Protein AF-X0ZIB1-F1 (afdb_monomer_lite)

Structure (mmCIF, N/CA/C/O backbone):
data_AF-X0ZIB1-F1
#
_entry.id   AF-X0ZIB1-F1
#
loop_
_atom_site.group_PDB
_atom_site.id
_atom_site.type_symbol
_atom_site.label_atom_id
_atom_site.label_alt_id
_atom_site.label_comp_id
_atom_site.label_asym_id
_atom_site.label_entity_id
_atom_site.label_seq_id
_atom_site.pdbx_PDB_ins_code
_atom_site.Cartn_x
_atom_site.Cartn_y
_atom_site.Cartn_z
_atom_site.occupancy
_atom_site.B_iso_or_equiv
_atom_site.auth_seq_id
_atom_site.auth_comp_id
_atom_site.auth_asym_id
_atom_site.auth_atom_id
_atom_site.pdbx_PDB_model_num
ATOM 1 N N . MET A 1 1 ? -13.383 9.402 24.109 1.00 50.56 1 MET A N 1
ATOM 2 C CA . MET A 1 1 ? -13.297 9.799 22.687 1.00 50.56 1 MET A CA 1
ATOM 3 C C . MET A 1 1 ? -13.680 8.576 21.876 1.00 50.56 1 MET A C 1
ATOM 5 O O . MET A 1 1 ? -12.946 7.599 21.938 1.00 50.56 1 MET A O 1
ATOM 9 N N . ALA A 1 2 ? -14.864 8.562 21.264 1.00 56.47 2 ALA A N 1
ATOM 10 C CA . ALA A 1 2 ? -15.327 7.406 20.500 1.00 56.47 2 ALA A CA 1
ATOM 11 C C . ALA A 1 2 ? -14.409 7.210 19.287 1.00 56.47 2 ALA A C 1
ATOM 13 O O . ALA A 1 2 ? -14.175 8.154 18.534 1.00 56.47 2 ALA A O 1
ATOM 14 N N . MET A 1 3 ? -13.830 6.018 19.148 1.00 68.56 3 MET A N 1
ATOM 15 C CA . MET A 1 3 ? -13.115 5.650 17.932 1.00 68.56 3 MET A CA 1
ATOM 16 C C . MET A 1 3 ? -14.179 5.305 16.894 1.00 68.56 3 MET A C 1
ATOM 18 O O . MET A 1 3 ? -14.982 4.401 17.111 1.00 68.56 3 MET A O 1
ATOM 22 N N . GLU A 1 4 ? -14.252 6.083 15.819 1.00 81.38 4 GLU A N 1
ATOM 23 C CA . GLU A 1 4 ? -15.190 5.805 14.735 1.00 81.38 4 GLU A CA 1
ATOM 24 C C . GLU A 1 4 ? -14.782 4.495 14.060 1.00 81.38 4 GLU A C 1
ATOM 26 O O . GLU A 1 4 ? -13.635 4.327 13.633 1.00 81.38 4 GLU A O 1
ATOM 31 N N . GLN A 1 5 ? -15.716 3.550 13.995 1.00 87.81 5 GLN A N 1
ATOM 32 C CA . GLN A 1 5 ? -15.506 2.299 13.284 1.00 87.81 5 GLN A CA 1
ATOM 33 C C . GLN A 1 5 ? -15.828 2.502 11.810 1.00 87.81 5 GLN A C 1
ATOM 35 O O . GLN A 1 5 ? -16.913 2.957 11.452 1.00 87.81 5 GLN A O 1
ATOM 40 N N . ILE A 1 6 ? -14.878 2.141 10.957 1.00 91.75 6 ILE A N 1
ATOM 41 C CA . ILE A 1 6 ? -14.998 2.260 9.506 1.00 91.75 6 ILE A CA 1
ATOM 42 C C . ILE A 1 6 ? -14.756 0.907 8.840 1.00 91.75 6 ILE A C 1
ATOM 44 O O . ILE A 1 6 ? -14.067 0.042 9.383 1.00 91.75 6 ILE A O 1
ATOM 48 N N . LEU A 1 7 ? -15.321 0.723 7.647 1.00 94.75 7 LEU A N 1
ATOM 49 C CA . LEU A 1 7 ? -15.150 -0.494 6.856 1.00 94.75 7 LEU A CA 1
ATOM 50 C C . LEU A 1 7 ? -13.793 -0.500 6.147 1.00 94.75 7 LEU A C 1
ATOM 52 O O . LEU A 1 7 ? -13.393 0.465 5.495 1.0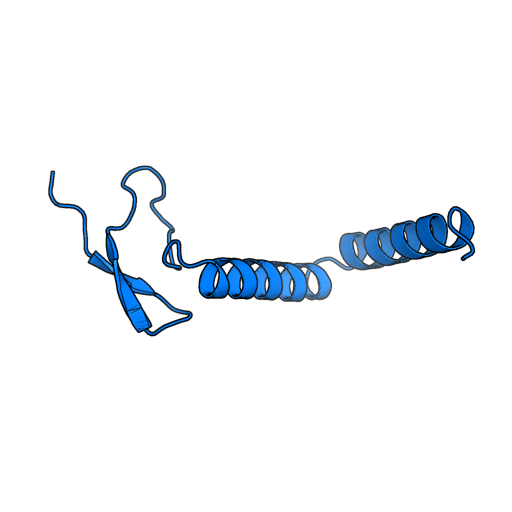0 94.75 7 LEU A O 1
ATOM 56 N N . CYS A 1 8 ? -13.084 -1.621 6.238 1.00 95.06 8 CYS A N 1
ATOM 57 C CA . CYS A 1 8 ? -11.872 -1.846 5.467 1.00 95.06 8 CYS A CA 1
ATOM 58 C C . CYS A 1 8 ? -12.213 -2.133 4.002 1.00 95.06 8 CYS A C 1
ATOM 60 O O . CYS A 1 8 ? -12.866 -3.129 3.706 1.00 95.06 8 CYS A O 1
ATOM 62 N N . VAL A 1 9 ? -11.661 -1.346 3.075 1.00 94.88 9 VAL A N 1
ATOM 63 C CA . VAL A 1 9 ? -11.857 -1.541 1.624 1.00 94.88 9 VAL A CA 1
ATOM 6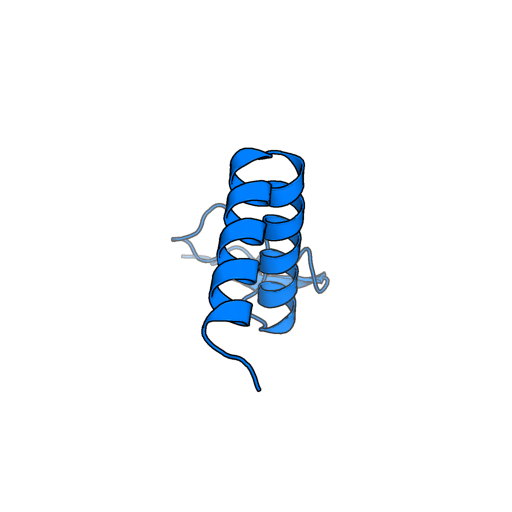4 C C . VAL A 1 9 ? -11.308 -2.892 1.131 1.00 94.88 9 VAL A C 1
ATOM 66 O O . VAL A 1 9 ? -11.738 -3.401 0.103 1.00 94.88 9 VAL A O 1
ATOM 69 N N . TYR A 1 10 ? -10.371 -3.494 1.869 1.00 94.88 10 TYR A N 1
ATOM 70 C CA . TYR A 1 10 ? -9.676 -4.718 1.455 1.00 94.88 10 TYR A CA 1
ATOM 71 C C . TYR A 1 10 ? -10.304 -6.010 1.966 1.00 94.88 10 TYR A C 1
ATOM 73 O O . TYR A 1 10 ? -10.293 -7.008 1.255 1.00 94.88 10 TYR A O 1
ATOM 81 N N . CYS A 1 11 ? -10.788 -6.026 3.208 1.00 94.31 11 CYS A N 1
ATOM 82 C CA . CYS A 1 11 ? -11.345 -7.236 3.820 1.00 94.31 11 CYS A CA 1
ATOM 83 C C . CYS A 1 11 ? -12.809 -7.105 4.233 1.00 94.31 11 CYS A C 1
ATOM 85 O O . CYS A 1 11 ? -13.383 -8.095 4.659 1.00 94.31 11 CYS A O 1
ATOM 87 N N . GLY A 1 12 ? -13.406 -5.914 4.139 1.00 93.38 12 GLY A N 1
ATOM 88 C CA . GLY A 1 12 ? -14.796 -5.675 4.531 1.00 93.38 12 GLY A CA 1
ATOM 89 C C . GLY A 1 12 ? -15.044 -5.625 6.040 1.00 93.38 12 GLY A C 1
ATOM 90 O O . GLY A 1 12 ? -16.160 -5.339 6.451 1.00 93.38 12 GLY A O 1
ATOM 91 N N . ASP A 1 13 ? -14.030 -5.857 6.876 1.00 93.88 13 ASP A N 1
ATOM 92 C CA . ASP A 1 13 ? -14.201 -5.806 8.330 1.00 93.88 13 ASP A CA 1
ATOM 93 C C . ASP A 1 13 ? -14.295 -4.367 8.845 1.00 93.88 13 ASP A C 1
ATOM 95 O O . ASP A 1 13 ? -13.577 -3.477 8.370 1.00 93.88 13 ASP A O 1
ATOM 99 N N . LEU A 1 14 ? -15.109 -4.168 9.883 1.00 93.06 14 LEU A N 1
ATOM 100 C CA . LEU A 1 14 ? -15.101 -2.949 10.686 1.00 93.06 14 LEU A CA 1
ATOM 101 C C . LEU A 1 14 ? -13.819 -2.876 11.523 1.00 93.06 14 LEU A C 1
ATOM 103 O O . LEU A 1 14 ? -13.366 -3.873 12.091 1.00 93.06 14 LEU A O 1
ATOM 107 N N . PHE A 1 15 ? -13.216 -1.692 11.593 1.00 92.06 15 PHE A N 1
ATOM 108 C CA . PHE A 1 15 ? -12.057 -1.438 12.441 1.00 92.06 15 PHE A CA 1
ATOM 109 C C . PHE A 1 15 ? -12.070 -0.020 13.005 1.00 92.06 15 PHE A C 1
ATOM 111 O O . PHE A 1 15 ? -12.588 0.902 12.376 1.00 92.06 15 PHE A O 1
ATOM 118 N N . ASP A 1 16 ? -11.430 0.156 14.160 1.00 90.44 16 ASP A N 1
ATOM 119 C CA . ASP A 1 16 ? -11.294 1.462 14.802 1.00 90.44 16 ASP A CA 1
ATOM 120 C C . ASP A 1 16 ? -10.343 2.367 14.009 1.00 90.44 16 ASP A C 1
ATOM 122 O O . ASP A 1 16 ? -9.134 2.100 13.896 1.00 90.44 16 ASP A O 1
ATOM 126 N N . ALA A 1 17 ? -10.881 3.456 13.459 1.00 87.12 17 ALA A N 1
ATOM 127 C CA . ALA A 1 17 ? -10.090 4.465 12.778 1.00 87.12 17 ALA A CA 1
ATOM 128 C C . ALA A 1 17 ? -9.160 5.167 13.776 1.00 87.12 17 ALA A C 1
ATOM 130 O O . ALA A 1 17 ? -9.565 5.614 14.850 1.00 87.12 17 ALA A O 1
ATOM 131 N N . SER A 1 18 ? -7.882 5.295 13.417 1.00 85.25 18 SER A N 1
ATOM 132 C CA . SER A 1 18 ? -6.930 6.055 14.228 1.00 85.25 18 SER A CA 1
ATOM 133 C C . SER A 1 18 ? -7.243 7.556 14.137 1.00 85.25 18 SER A C 1
ATOM 135 O O . SER A 1 18 ? -7.142 8.104 13.039 1.00 85.25 18 SER A O 1
ATOM 137 N N . PRO A 1 19 ? -7.463 8.277 15.257 1.00 82.94 19 PRO A N 1
ATOM 138 C CA . PRO A 1 19 ? -7.711 9.724 15.246 1.00 82.94 19 PRO A CA 1
ATOM 139 C C . PRO A 1 19 ? -6.567 10.528 14.611 1.00 82.94 19 PRO A C 1
ATOM 141 O O . PRO A 1 19 ? -6.765 11.617 14.080 1.00 82.94 19 PRO A O 1
ATOM 144 N N . ARG A 1 20 ? -5.346 9.972 14.640 1.00 86.38 20 ARG A N 1
ATOM 145 C CA . ARG A 1 20 ? -4.152 10.563 14.014 1.00 86.38 20 ARG A CA 1
ATOM 146 C C . ARG A 1 20 ? -4.111 10.385 12.494 1.00 86.38 20 ARG A C 1
ATOM 148 O O . ARG A 1 20 ? -3.373 11.093 11.822 1.00 86.38 20 ARG A O 1
ATOM 155 N N . HIS A 1 21 ? -4.870 9.439 11.944 1.00 83.88 21 HIS A N 1
ATOM 156 C CA . HIS A 1 21 ? -4.854 9.092 10.524 1.00 83.88 21 HIS A CA 1
ATOM 157 C C . HIS A 1 21 ? -6.255 9.250 9.932 1.00 83.88 21 HIS A C 1
ATOM 159 O O . HIS A 1 21 ? -6.944 8.267 9.675 1.00 83.88 21 HIS A O 1
ATOM 165 N N . LYS A 1 22 ? -6.650 10.503 9.681 1.00 82.06 22 LYS A N 1
ATOM 166 C CA . LYS A 1 22 ? -8.003 10.871 9.224 1.00 82.06 22 LYS A CA 1
ATOM 167 C C . LYS A 1 22 ? -8.440 10.194 7.915 1.00 82.06 22 LYS A C 1
ATOM 169 O O . LYS A 1 22 ? -9.624 9.998 7.704 1.00 82.06 22 LYS A O 1
ATOM 174 N N . ASN A 1 23 ? -7.489 9.789 7.069 1.00 85.69 23 ASN A N 1
ATOM 175 C CA . ASN A 1 23 ? -7.754 9.178 5.758 1.00 85.69 23 ASN A CA 1
ATOM 176 C C . ASN A 1 23 ? -7.457 7.668 5.748 1.00 85.69 23 ASN A C 1
ATOM 178 O O . ASN A 1 23 ? -6.934 7.123 4.770 1.00 85.69 23 ASN A O 1
ATOM 182 N N . GLN A 1 24 ? -7.680 6.982 6.870 1.00 88.94 24 GLN A N 1
ATOM 183 C CA . GLN A 1 24 ? -7.458 5.545 6.940 1.00 88.94 24 GLN A CA 1
ATOM 184 C C . GLN A 1 24 ? -8.585 4.803 6.209 1.00 88.94 24 GLN A C 1
ATOM 186 O O . GLN A 1 24 ? -9.740 4.950 6.555 1.00 88.94 24 GLN A O 1
ATOM 191 N N . ILE A 1 25 ? -8.237 3.989 5.210 1.00 91.75 25 ILE A N 1
ATOM 192 C CA . ILE A 1 25 ? -9.198 3.188 4.414 1.00 91.75 25 ILE A CA 1
ATOM 193 C C . ILE A 1 25 ? -9.002 1.672 4.584 1.00 91.75 25 ILE A C 1
ATOM 195 O O . ILE A 1 25 ? -9.725 0.855 4.019 1.00 91.75 25 ILE A O 1
ATOM 199 N N . ALA A 1 26 ? -7.962 1.285 5.326 1.00 94.12 26 ALA A N 1
ATOM 200 C CA . ALA A 1 26 ? -7.535 -0.096 5.494 1.00 94.12 26 ALA A CA 1
ATOM 201 C C . ALA A 1 26 ? -7.246 -0.394 6.963 1.00 94.12 26 ALA A C 1
ATOM 203 O O . ALA A 1 26 ? -6.522 0.364 7.627 1.00 94.12 26 ALA A O 1
ATOM 204 N N . CYS A 1 27 ? -7.739 -1.536 7.437 1.00 93.00 27 CYS A N 1
ATOM 205 C CA . CYS A 1 27 ? -7.433 -2.043 8.766 1.00 93.00 27 CYS A CA 1
ATOM 206 C C . CYS A 1 27 ? -5.952 -2.441 8.874 1.00 93.00 27 CYS A C 1
ATOM 208 O O . CYS A 1 27 ? -5.252 -2.622 7.875 1.00 93.00 27 CYS A O 1
ATOM 210 N N . LYS A 1 28 ? -5.446 -2.617 10.098 1.00 91.06 28 LYS A N 1
ATOM 211 C CA . LYS A 1 28 ? -4.028 -2.937 10.356 1.00 91.06 28 LYS A CA 1
ATOM 212 C C . LYS A 1 28 ? -3.627 -4.378 9.995 1.00 91.06 28 LYS A C 1
ATOM 214 O O . LYS A 1 28 ? -2.466 -4.735 10.178 1.00 91.06 28 LYS A O 1
ATOM 219 N N . LYS A 1 29 ? -4.546 -5.205 9.475 1.00 94.25 29 LYS A N 1
ATOM 220 C CA . LYS A 1 29 ? -4.244 -6.592 9.092 1.00 94.25 29 LYS A CA 1
ATOM 221 C C . LYS A 1 29 ? -3.140 -6.619 8.019 1.00 94.25 29 LYS A C 1
ATOM 223 O O . LYS A 1 29 ? -3.252 -5.879 7.034 1.00 94.25 29 LYS A O 1
ATOM 228 N N . PRO A 1 30 ? -2.115 -7.487 8.142 1.00 95.19 30 PRO A N 1
ATOM 229 C CA . PRO A 1 30 ? -0.990 -7.530 7.203 1.00 95.19 30 PRO A CA 1
ATOM 230 C C . PRO A 1 30 ? -1.417 -7.684 5.740 1.00 95.19 30 PRO A C 1
ATOM 232 O O . PRO A 1 30 ? -0.896 -6.994 4.867 1.00 95.19 30 PRO A O 1
ATOM 235 N N . GLN A 1 31 ? -2.424 -8.521 5.478 1.00 95.75 31 GLN A N 1
ATOM 236 C CA . GLN A 1 31 ? -2.980 -8.731 4.138 1.00 95.75 31 GLN A CA 1
ATOM 237 C C . GLN A 1 31 ? -3.558 -7.447 3.520 1.00 95.75 31 GLN A C 1
ATOM 239 O O . GLN A 1 31 ? -3.285 -7.138 2.362 1.00 95.75 31 GLN A O 1
ATOM 244 N N . CYS A 1 32 ? -4.277 -6.648 4.314 1.00 95.44 32 CYS A N 1
ATOM 245 C CA . CYS A 1 32 ? -4.896 -5.399 3.865 1.00 95.44 32 CYS A CA 1
ATOM 246 C C . CYS A 1 32 ? -3.840 -4.316 3.638 1.00 95.44 32 CYS A C 1
ATOM 248 O O . CYS A 1 32 ? -3.900 -3.574 2.663 1.00 95.44 32 CYS A O 1
ATOM 250 N N . GLN A 1 33 ? -2.819 -4.259 4.497 1.00 94.56 33 GLN A N 1
ATOM 251 C CA . GLN A 1 33 ? -1.696 -3.339 4.313 1.00 94.56 33 GLN A CA 1
ATOM 252 C C . GLN A 1 33 ? -0.845 -3.706 3.091 1.00 94.56 33 GLN A C 1
ATOM 254 O O . GLN A 1 33 ? -0.394 -2.814 2.371 1.00 94.56 33 GLN A O 1
ATOM 259 N N . LYS A 1 34 ? -0.654 -5.002 2.812 1.00 96.06 34 LYS A N 1
ATOM 260 C CA . LYS A 1 34 ? 0.025 -5.474 1.598 1.00 96.06 34 LYS A CA 1
ATOM 261 C C . LYS A 1 34 ? -0.761 -5.089 0.344 1.00 96.06 34 LYS A C 1
ATOM 263 O O . LYS A 1 34 ? -0.172 -4.532 -0.578 1.00 96.06 34 LYS A O 1
ATOM 268 N N . ALA A 1 35 ? -2.074 -5.320 0.336 1.00 95.44 35 ALA A N 1
ATOM 269 C CA . ALA A 1 35 ? -2.945 -4.932 -0.771 1.00 95.44 35 ALA A CA 1
ATOM 270 C C . ALA A 1 35 ? -2.934 -3.411 -1.001 1.00 95.44 35 ALA A C 1
ATOM 272 O O . ALA A 1 35 ? -2.712 -2.967 -2.125 1.00 95.44 35 ALA A O 1
ATOM 273 N N . LYS A 1 36 ? -3.014 -2.615 0.074 1.00 95.12 36 LYS A N 1
ATOM 274 C CA . LYS A 1 36 ? -2.899 -1.151 0.016 1.00 95.12 36 LYS A CA 1
ATOM 275 C C . LYS A 1 36 ? -1.595 -0.672 -0.611 1.00 95.12 36 LYS A C 1
ATOM 277 O O . LYS A 1 36 ? -1.606 0.210 -1.466 1.00 95.12 36 LYS A O 1
ATOM 282 N N . LYS A 1 37 ? -0.462 -1.239 -0.190 1.00 94.56 37 LYS A N 1
ATOM 283 C CA . LYS A 1 37 ? 0.848 -0.898 -0.767 1.00 94.56 37 LYS A CA 1
ATOM 284 C C . LYS A 1 37 ? 0.916 -1.265 -2.250 1.00 94.56 37 LYS A C 1
ATOM 286 O O . LYS A 1 37 ? 1.422 -0.471 -3.036 1.00 94.56 37 LYS A O 1
ATOM 291 N N . ALA A 1 38 ? 0.375 -2.423 -2.630 1.00 94.56 38 ALA A N 1
ATOM 292 C CA . ALA A 1 38 ? 0.339 -2.861 -4.022 1.00 94.56 38 ALA A CA 1
ATOM 293 C C . ALA A 1 38 ? -0.529 -1.944 -4.902 1.00 94.56 38 ALA A C 1
ATOM 295 O O . ALA A 1 38 ? -0.104 -1.584 -5.997 1.00 94.56 38 ALA A O 1
ATOM 296 N N . ASP A 1 39 ? -1.705 -1.521 -4.427 1.00 94.88 39 ASP A N 1
ATOM 297 C CA . ASP A 1 39 ? -2.555 -0.554 -5.138 1.00 94.88 39 ASP A CA 1
ATOM 298 C C . ASP A 1 39 ? -1.853 0.779 -5.343 1.00 94.88 39 ASP A C 1
ATOM 300 O O . ASP A 1 39 ? -1.815 1.296 -6.460 1.00 94.88 39 ASP A O 1
ATOM 304 N N . TRP A 1 40 ? -1.257 1.317 -4.277 1.00 94.00 40 TRP A N 1
ATOM 305 C CA . TRP A 1 40 ? -0.507 2.565 -4.352 1.00 94.00 40 TRP A CA 1
ATOM 306 C C . TRP A 1 40 ? 0.639 2.463 -5.361 1.00 94.00 40 TRP A C 1
ATOM 308 O O . TRP A 1 40 ? 0.810 3.360 -6.185 1.00 94.00 40 TRP A O 1
ATOM 318 N N . GLN A 1 41 ? 1.381 1.353 -5.349 1.00 93.19 41 GLN A N 1
ATOM 319 C CA . GLN A 1 41 ? 2.484 1.133 -6.278 1.00 93.19 41 GLN A CA 1
ATOM 320 C C . GLN A 1 41 ? 1.991 1.049 -7.727 1.00 93.19 41 GLN A C 1
ATOM 322 O O . GLN A 1 41 ? 2.547 1.724 -8.592 1.00 93.19 41 GLN A O 1
ATOM 327 N N . ARG A 1 42 ? 0.923 0.285 -7.999 1.00 92.50 42 ARG A N 1
ATOM 328 C CA . ARG A 1 42 ? 0.301 0.207 -9.333 1.00 92.50 42 ARG A CA 1
ATOM 329 C C . ARG A 1 42 ? -0.159 1.576 -9.820 1.00 92.50 42 ARG A C 1
ATOM 331 O O . ARG A 1 42 ? 0.082 1.935 -10.970 1.00 92.50 42 ARG A O 1
ATOM 338 N N . HIS A 1 43 ? -0.802 2.343 -8.944 1.00 93.44 43 HIS A N 1
ATOM 339 C CA . HIS A 1 43 ? -1.259 3.687 -9.264 1.00 93.44 43 HIS A CA 1
ATOM 340 C C . HIS A 1 43 ? -0.077 4.605 -9.585 1.00 93.44 43 HIS A C 1
ATOM 342 O O . HIS A 1 43 ? -0.069 5.231 -10.641 1.00 93.44 43 HIS A O 1
ATOM 348 N N . LY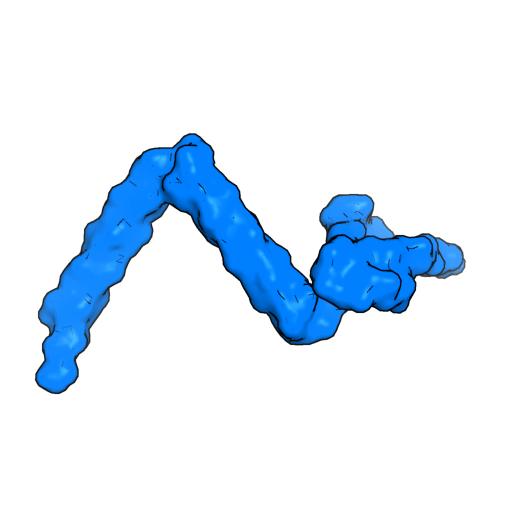S A 1 44 ? 0.966 4.615 -8.743 1.00 91.88 44 LYS A N 1
ATOM 349 C CA . LYS A 1 44 ? 2.182 5.406 -8.972 1.00 91.88 44 LYS A CA 1
ATOM 350 C C . LYS A 1 44 ? 2.886 5.033 -10.271 1.00 91.88 44 LYS A C 1
ATOM 352 O O . LYS A 1 44 ? 3.229 5.928 -11.026 1.00 91.88 44 LYS A O 1
ATOM 357 N N . MET A 1 45 ? 3.018 3.746 -10.585 1.00 89.62 45 MET A N 1
ATOM 358 C CA . MET A 1 45 ? 3.599 3.289 -11.855 1.00 89.62 45 MET A CA 1
ATOM 359 C C . MET A 1 45 ? 2.820 3.756 -13.091 1.00 89.62 45 MET A C 1
ATOM 361 O O . MET A 1 45 ? 3.417 3.875 -14.160 1.00 89.62 45 MET A O 1
ATOM 365 N N . LYS A 1 46 ? 1.505 3.983 -12.961 1.00 90.25 46 LYS A N 1
ATOM 366 C CA . LYS A 1 46 ? 0.637 4.441 -14.053 1.00 90.25 46 LYS A CA 1
ATOM 367 C C . LYS A 1 46 ? 0.677 5.957 -14.237 1.00 90.25 46 LYS A C 1
ATOM 369 O O . LYS A 1 46 ? 0.665 6.417 -15.372 1.00 90.25 46 LYS A O 1
ATOM 374 N N . ILE A 1 47 ? 0.673 6.720 -13.144 1.00 92.69 47 ILE A N 1
ATOM 375 C CA . ILE A 1 47 ? 0.594 8.190 -13.203 1.00 92.69 47 ILE A CA 1
ATOM 376 C C . ILE A 1 47 ? 1.961 8.864 -13.342 1.00 92.69 47 ILE A C 1
ATOM 378 O O . ILE A 1 47 ? 2.024 10.016 -13.752 1.00 92.69 47 ILE A O 1
ATOM 382 N N . ASP A 1 48 ? 3.038 8.175 -12.960 1.00 92.06 48 ASP A N 1
ATOM 383 C CA . ASP A 1 48 ? 4.378 8.746 -12.840 1.00 92.06 48 ASP A CA 1
ATOM 384 C C . ASP A 1 48 ? 5.379 7.927 -13.677 1.00 92.06 48 ASP A C 1
ATOM 386 O O . ASP A 1 48 ? 5.964 6.949 -13.192 1.00 92.06 48 ASP A O 1
ATOM 390 N N . PRO A 1 49 ? 5.560 8.292 -14.961 1.00 87.38 49 PRO A N 1
ATOM 391 C CA . PRO A 1 49 ? 6.500 7.620 -15.856 1.00 87.38 49 PRO A CA 1
ATOM 392 C C . PRO A 1 49 ? 7.948 7.705 -15.361 1.00 87.38 49 PRO A C 1
ATOM 394 O O . PRO A 1 49 ? 8.693 6.735 -15.475 1.00 87.38 49 PRO A O 1
ATOM 397 N N . ILE A 1 50 ? 8.330 8.828 -14.738 1.00 90.75 50 ILE A N 1
ATOM 398 C CA . ILE A 1 50 ? 9.678 9.036 -14.188 1.00 90.75 50 ILE A CA 1
ATOM 399 C C . ILE A 1 50 ? 9.943 8.042 -13.055 1.00 90.75 50 ILE A C 1
ATOM 401 O O . ILE A 1 50 ? 11.008 7.418 -12.994 1.00 90.75 50 ILE A O 1
ATOM 405 N N . TYR A 1 51 ? 8.964 7.851 -12.169 1.00 86.81 51 TYR A N 1
ATOM 406 C CA . TYR A 1 51 ? 9.038 6.846 -11.113 1.00 86.81 51 TYR A CA 1
ATOM 407 C C . TYR A 1 51 ? 9.160 5.426 -11.683 1.00 86.81 51 TYR A C 1
ATOM 409 O O . TYR A 1 51 ? 9.970 4.637 -11.196 1.00 86.81 51 TYR A O 1
ATOM 417 N N . ASN A 1 52 ? 8.406 5.106 -12.739 1.00 84.88 52 ASN A N 1
ATOM 418 C CA . ASN A 1 52 ? 8.462 3.804 -13.408 1.00 84.88 52 ASN A CA 1
ATOM 419 C C . ASN A 1 52 ? 9.859 3.512 -13.986 1.00 84.88 52 ASN A C 1
ATOM 421 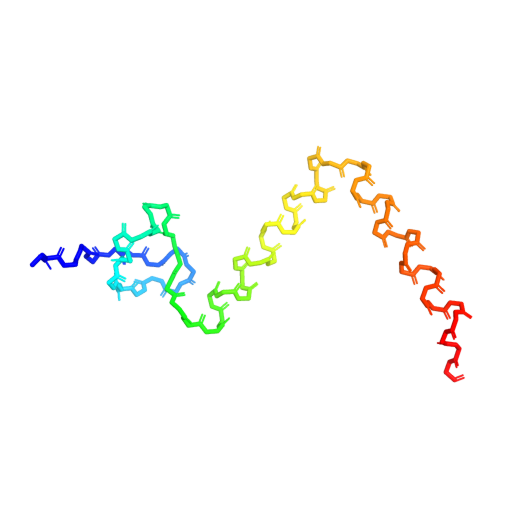O O . ASN A 1 52 ? 10.442 2.459 -13.713 1.00 84.88 52 ASN A O 1
ATOM 425 N N . ASP A 1 53 ? 10.427 4.461 -14.729 1.00 88.25 53 ASP A N 1
ATOM 426 C CA . ASP A 1 53 ? 11.742 4.292 -15.348 1.00 88.25 53 ASP A CA 1
ATOM 427 C C . ASP A 1 53 ? 12.860 4.214 -14.305 1.00 88.25 53 ASP A C 1
ATOM 429 O O . ASP A 1 53 ? 13.730 3.342 -14.392 1.00 88.25 53 ASP A O 1
ATOM 433 N N . SER A 1 54 ? 12.793 5.038 -13.256 1.00 90.12 54 SER A N 1
ATOM 434 C CA . SER A 1 54 ? 13.740 4.978 -12.135 1.00 90.12 54 SER A CA 1
ATOM 435 C C . SER A 1 54 ? 13.710 3.613 -11.440 1.00 90.12 54 SER A C 1
ATOM 437 O O . SER A 1 54 ? 14.761 3.043 -11.136 1.00 90.12 54 SER A O 1
ATOM 439 N N . GLN A 1 55 ? 12.515 3.043 -11.244 1.00 88.56 55 GLN A N 1
ATOM 440 C CA . GLN A 1 55 ? 12.344 1.712 -10.659 1.00 88.56 55 GLN A CA 1
ATOM 441 C C . GLN A 1 55 ? 13.024 0.631 -11.518 1.00 88.56 55 GLN A C 1
ATOM 443 O O . GLN A 1 55 ? 13.735 -0.221 -10.981 1.00 88.56 55 GLN A O 1
ATOM 448 N N . LYS A 1 56 ? 12.861 0.685 -12.848 1.00 89.12 56 LYS A N 1
ATOM 449 C CA . LYS A 1 56 ? 13.498 -0.254 -13.790 1.00 89.12 56 LYS A CA 1
ATOM 450 C C . LYS A 1 56 ? 15.018 -0.135 -13.790 1.00 89.12 56 LYS A C 1
ATOM 452 O O . LYS A 1 56 ? 15.711 -1.153 -13.770 1.00 89.12 56 LYS A O 1
ATOM 457 N N . ILE A 1 57 ? 15.544 1.091 -13.814 1.00 92.88 57 ILE A N 1
ATOM 458 C CA . ILE A 1 57 ? 16.991 1.344 -13.789 1.00 92.88 57 ILE A CA 1
ATOM 459 C C . ILE A 1 57 ? 17.591 0.771 -12.506 1.00 92.88 57 ILE A C 1
ATOM 461 O O . ILE A 1 57 ? 18.565 0.021 -12.576 1.00 92.88 57 ILE A O 1
ATOM 465 N N . SER A 1 58 ? 16.975 1.056 -11.357 1.00 91.50 58 SER A N 1
ATOM 466 C CA . SER A 1 58 ? 17.417 0.538 -10.061 1.00 91.50 58 SER A CA 1
ATOM 467 C C . SER A 1 58 ? 17.401 -0.993 -10.025 1.00 91.50 58 SER A C 1
ATOM 469 O O . SER A 1 58 ? 18.391 -1.610 -9.635 1.00 91.50 58 SER A O 1
ATOM 471 N N . GLN A 1 59 ? 16.336 -1.628 -10.525 1.00 89.62 59 GLN A N 1
ATOM 472 C CA . GLN A 1 59 ? 16.246 -3.089 -10.578 1.00 89.62 59 GLN A CA 1
ATOM 473 C C . GLN A 1 59 ? 17.331 -3.706 -11.474 1.00 89.62 59 GLN A C 1
ATOM 475 O O . GLN A 1 59 ? 17.942 -4.711 -11.111 1.00 89.62 59 GLN A O 1
ATOM 480 N N . LYS A 1 60 ? 17.626 -3.076 -12.618 1.00 92.31 60 LYS A N 1
ATOM 481 C CA . LYS A 1 60 ? 18.703 -3.501 -13.522 1.00 92.31 60 LYS A CA 1
ATOM 482 C C . LYS A 1 60 ? 20.082 -3.349 -12.881 1.00 92.31 60 LYS A C 1
ATOM 484 O O . LYS A 1 60 ? 20.932 -4.217 -13.058 1.00 92.31 60 LYS A O 1
ATOM 489 N N . GLN A 1 61 ? 20.317 -2.256 -12.156 1.00 94.12 61 GLN A N 1
ATOM 490 C CA . GLN A 1 61 ? 21.564 -2.037 -11.420 1.00 94.12 61 GLN A CA 1
ATOM 491 C 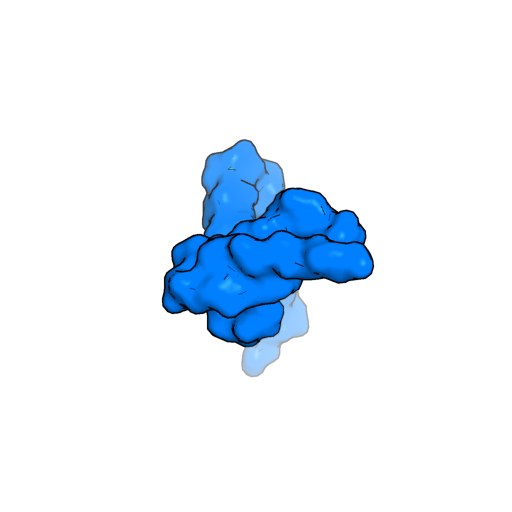C . GLN A 1 61 ? 21.745 -3.084 -10.320 1.00 94.12 61 GLN A C 1
ATOM 493 O O . GLN A 1 61 ? 22.816 -3.675 -10.223 1.00 94.12 61 GLN A O 1
ATOM 498 N N . TRP A 1 62 ? 20.691 -3.373 -9.555 1.00 93.50 62 TRP A N 1
ATOM 499 C CA . TRP A 1 62 ? 20.736 -4.385 -8.504 1.00 93.50 62 TRP A CA 1
ATOM 500 C C . TRP A 1 62 ? 21.046 -5.780 -9.057 1.00 93.50 62 TRP A C 1
ATOM 502 O O . TRP A 1 62 ? 21.935 -6.447 -8.537 1.00 93.50 62 TRP A O 1
ATOM 512 N N . ALA A 1 63 ? 20.387 -6.186 -10.147 1.00 93.12 63 ALA A N 1
ATOM 513 C CA . ALA A 1 63 ? 20.628 -7.482 -10.786 1.00 93.12 63 ALA A CA 1
ATOM 514 C C . ALA A 1 63 ? 22.056 -7.615 -11.342 1.00 93.12 63 ALA A C 1
ATOM 516 O O . ALA A 1 63 ? 22.643 -8.688 -11.296 1.00 93.12 63 ALA A O 1
ATOM 517 N N . ARG A 1 64 ? 22.638 -6.518 -11.845 1.00 92.94 64 ARG A N 1
ATOM 518 C CA . ARG A 1 64 ? 24.045 -6.489 -12.281 1.00 92.94 64 ARG A CA 1
ATOM 519 C C . ARG A 1 64 ? 25.023 -6.608 -11.115 1.00 92.94 64 ARG A C 1
ATOM 521 O O . ARG A 1 64 ? 26.079 -7.199 -11.286 1.00 92.94 64 ARG A O 1
ATOM 528 N N . ALA A 1 65 ? 24.692 -6.008 -9.972 1.00 93.50 65 ALA A N 1
ATOM 529 C CA . ALA A 1 65 ? 25.531 -6.021 -8.776 1.00 93.50 65 ALA A CA 1
ATOM 530 C C . ALA A 1 65 ? 25.414 -7.323 -7.967 1.00 93.50 65 ALA A C 1
ATOM 532 O O . ALA A 1 65 ? 26.303 -7.623 -7.179 1.00 93.50 65 ALA A O 1
ATOM 533 N N . ASN A 1 66 ? 24.336 -8.087 -8.164 1.00 89.56 66 ASN A N 1
ATOM 534 C CA . ASN A 1 66 ? 24.082 -9.360 -7.494 1.00 89.56 66 ASN A CA 1
ATOM 535 C C . ASN A 1 66 ? 23.839 -10.460 -8.541 1.00 89.56 66 ASN A C 1
ATOM 537 O O . ASN A 1 66 ? 22.712 -10.952 -8.657 1.00 89.56 66 ASN A O 1
ATOM 541 N N . PRO A 1 67 ? 24.859 -10.812 -9.347 1.00 81.50 67 PRO A N 1
ATOM 542 C CA . PRO A 1 67 ? 24.802 -12.025 -10.145 1.00 81.50 67 PRO A CA 1
ATOM 543 C C . PRO A 1 67 ? 24.796 -13.212 -9.174 1.00 81.50 67 PRO A C 1
ATOM 545 O O . PRO A 1 67 ? 25.635 -13.275 -8.276 1.00 81.50 67 PRO A O 1
ATOM 548 N N . GLY A 1 68 ? 23.782 -14.068 -9.298 1.00 77.06 68 GLY A N 1
ATOM 549 C CA . GLY A 1 68 ? 23.656 -15.283 -8.487 1.00 77.06 68 GLY A CA 1
ATOM 550 C C . GLY A 1 68 ? 24.787 -16.273 -8.717 1.00 77.06 68 GLY A C 1
ATOM 551 O O . GLY A 1 68 ? 25.442 -16.189 -9.781 1.00 77.06 68 GLY A O 1
#

Radius of gyration: 17.27 Å; chains: 1; bounding box: 41×26×38 Å

Organism: NCBI:txid412755

Sequence (68 aa):
MAMEQILCVYCGDLFDASPRHKNQIACKKPQCQKAKKADWQRHKMKIDPIYNDSQKISQKQWARANPG

Fol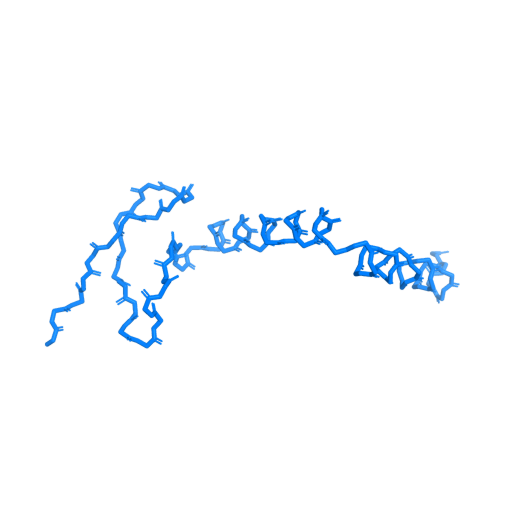dseek 3Di:
DDQDWDAAPQPRDTDGDDPVCPPDRHDPPPRSVVVVVVVVVVVCVVPPVVVVVVVVVVVVVVCVVDPD

Secondary structure (DSSP, 8-state):
----EEE-TTT--EEE--TT-TT--S-S-HHHHHHHHHHHHHHHHHH-HHHHHHHHHHHHHHHHH---

pLDDT: mean 89.53, std 7.97, range [50.56, 96.06]